Protein AF-A0A4U5MK35-F1 (afdb_monomer_lite)

Foldseek 3Di:
DDKDWDQDDWAFFADFDDAPDAPWDKDKDFLDDGGDTDHDSPDPSGTIIIDTDDPDPVSSVVSVVSRHVPTDTDGDRD

Sequence (78 aa):
MCYMWFPQKKGFVRKLTDLPNSESSIEADWLLPVGSETKDCESLTFFPYFAVRNEDREKLHMDIACIADNWRPEISEQ

Radius of gyration: 13.03 Å; chains: 1; bounding box: 32×20×32 Å

pLDDT: mean 78.37, std 9.93, range [57.31, 94.38]

Organism: Steinernema carpocapsae (NCBI:txid34508)

Structure (mmCIF, N/CA/C/O backbone):
data_AF-A0A4U5MK35-F1
#
_entry.id   AF-A0A4U5MK35-F1
#
loop_
_atom_site.group_PDB
_atom_site.id
_atom_site.type_symbol
_atom_site.label_atom_id
_atom_site.label_alt_id
_atom_site.label_comp_id
_atom_site.label_asym_id
_atom_site.label_entity_id
_atom_site.label_seq_id
_atom_site.pdbx_PDB_ins_code
_atom_site.Cartn_x
_atom_site.Cartn_y
_atom_site.Cartn_z
_atom_site.occupancy
_atom_site.B_iso_or_equiv
_atom_site.auth_seq_id
_atom_site.auth_comp_id
_atom_site.auth_asym_id
_atom_site.auth_atom_id
_atom_site.pdbx_PDB_model_num
ATOM 1 N N . MET A 1 1 ? -13.100 5.853 5.254 1.00 59.88 1 MET A N 1
ATOM 2 C CA . MET A 1 1 ? -12.156 5.359 4.231 1.00 59.88 1 MET A CA 1
ATOM 3 C C . MET A 1 1 ? -11.145 6.457 3.974 1.00 59.88 1 MET A C 1
ATOM 5 O O . MET A 1 1 ? -11.562 7.589 3.757 1.00 59.88 1 MET A O 1
ATOM 9 N N . CYS A 1 2 ? -9.858 6.147 4.092 1.00 66.12 2 CYS A N 1
ATOM 10 C CA . CYS A 1 2 ? -8.766 7.078 3.820 1.00 66.12 2 CYS A CA 1
ATOM 11 C C . CYS A 1 2 ? -7.931 6.548 2.654 1.00 66.12 2 CYS A C 1
ATOM 13 O O . CYS A 1 2 ? -7.864 5.334 2.469 1.00 66.12 2 CYS A O 1
ATOM 15 N N . TYR A 1 3 ? -7.326 7.466 1.905 1.00 66.19 3 TYR A N 1
ATOM 16 C CA . TYR A 1 3 ? -6.529 7.192 0.719 1.00 66.19 3 TYR A CA 1
ATOM 17 C C . TYR A 1 3 ? -5.122 7.743 0.933 1.00 66.19 3 TYR A C 1
ATOM 19 O O . TYR A 1 3 ? -4.970 8.919 1.266 1.00 66.19 3 TYR A O 1
ATOM 27 N N . MET A 1 4 ? -4.107 6.902 0.745 1.00 69.69 4 MET A N 1
ATOM 28 C CA . MET A 1 4 ? -2.697 7.275 0.898 1.00 69.69 4 MET A CA 1
ATOM 29 C C . MET A 1 4 ? -1.953 7.163 -0.430 1.00 69.69 4 MET A C 1
ATOM 31 O O . MET A 1 4 ? -2.272 6.298 -1.243 1.00 69.69 4 MET A O 1
ATOM 35 N N . TRP A 1 5 ? -0.947 8.020 -0.618 1.00 67.62 5 TRP A N 1
ATOM 36 C CA . TRP A 1 5 ? -0.040 8.019 -1.766 1.00 67.62 5 TRP A CA 1
ATOM 37 C C . TRP A 1 5 ? 1.409 8.175 -1.282 1.00 67.62 5 TRP A C 1
ATOM 39 O O . TRP A 1 5 ? 1.659 8.821 -0.265 1.00 67.62 5 TRP A O 1
ATOM 49 N N . PHE A 1 6 ? 2.364 7.580 -2.001 1.00 68.25 6 PHE A N 1
ATOM 50 C CA . PHE A 1 6 ? 3.773 7.522 -1.591 1.00 68.25 6 PHE A CA 1
ATOM 51 C C . PHE A 1 6 ? 4.699 7.989 -2.710 1.00 68.25 6 PHE A C 1
ATOM 53 O O . PHE A 1 6 ? 4.694 7.330 -3.747 1.00 68.25 6 PHE A O 1
ATOM 60 N N . PRO A 1 7 ? 5.558 9.009 -2.515 1.00 64.31 7 PRO A N 1
ATOM 61 C CA . PRO A 1 7 ? 6.558 9.406 -3.508 1.00 64.31 7 PRO A CA 1
ATOM 62 C C . PRO A 1 7 ? 7.399 8.207 -3.970 1.00 64.31 7 PRO A C 1
ATOM 64 O O . PRO A 1 7 ? 7.928 7.460 -3.145 1.00 64.31 7 PRO A O 1
ATOM 67 N N . GLN A 1 8 ? 7.516 8.011 -5.284 1.00 67.94 8 GLN A N 1
ATOM 68 C CA . GLN A 1 8 ? 8.230 6.876 -5.875 1.00 67.94 8 GLN A CA 1
ATOM 69 C C . GLN A 1 8 ? 9.575 7.330 -6.438 1.00 67.94 8 GLN A C 1
ATOM 71 O O . GLN A 1 8 ? 9.679 8.403 -7.030 1.00 67.94 8 GLN A O 1
ATOM 76 N N . LYS A 1 9 ? 10.611 6.498 -6.290 1.00 71.56 9 LYS A N 1
ATOM 77 C CA . LYS A 1 9 ? 11.851 6.666 -7.059 1.00 71.56 9 LYS A CA 1
ATOM 78 C C . LYS A 1 9 ? 11.593 6.327 -8.529 1.00 71.56 9 LYS A C 1
ATOM 80 O O . LYS A 1 9 ? 10.668 5.575 -8.844 1.00 71.56 9 LYS A O 1
ATOM 85 N N . LYS A 1 10 ? 12.435 6.854 -9.417 1.00 77.69 10 LYS A N 1
ATOM 86 C CA . LYS A 1 10 ? 12.469 6.435 -10.820 1.00 77.69 10 LYS A CA 1
ATOM 87 C C . LYS A 1 10 ? 12.946 4.981 -10.910 1.00 77.69 10 LYS A C 1
ATOM 89 O O . LYS A 1 10 ? 13.922 4.630 -10.250 1.00 77.69 10 LYS A O 1
ATOM 94 N N . GLY A 1 11 ? 12.283 4.153 -11.709 1.00 80.19 11 GLY A N 1
ATOM 95 C CA . GLY A 1 11 ? 12.691 2.766 -11.942 1.00 80.19 11 GLY A CA 1
ATOM 96 C C . GLY A 1 11 ? 11.526 1.849 -12.297 1.00 80.19 11 GLY A C 1
ATOM 97 O O . GLY A 1 11 ? 10.485 2.294 -12.759 1.00 80.19 11 GLY A O 1
ATOM 98 N N . PHE A 1 12 ? 11.700 0.550 -12.084 1.00 80.94 12 PHE A N 1
ATOM 99 C CA . PHE A 1 12 ? 10.684 -0.459 -12.383 1.00 80.94 12 PHE A CA 1
ATOM 100 C C . PHE A 1 12 ? 10.034 -0.988 -11.110 1.00 80.94 12 PHE A C 1
ATOM 102 O O . PHE A 1 12 ? 10.736 -1.395 -10.178 1.00 80.94 12 PHE A O 1
ATOM 109 N N . VAL A 1 13 ? 8.698 -1.037 -11.092 1.00 79.25 13 VAL A N 1
ATOM 110 C CA . VAL A 1 13 ? 7.926 -1.638 -9.995 1.00 79.25 13 VAL A CA 1
ATOM 111 C C . VAL A 1 13 ? 8.174 -3.143 -9.977 1.00 79.25 13 VAL A C 1
ATOM 113 O O . VAL A 1 13 ? 7.854 -3.834 -10.945 1.00 79.25 13 VAL A O 1
ATOM 116 N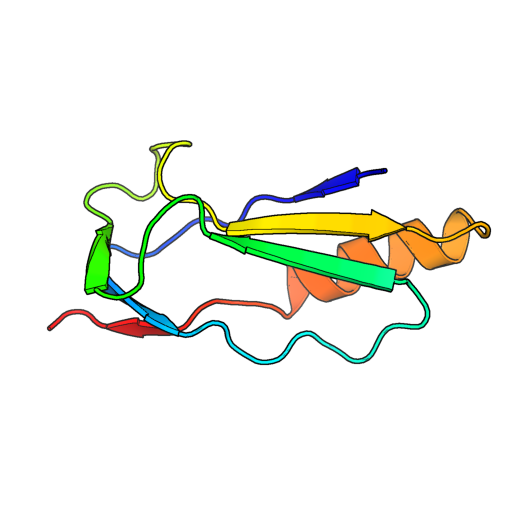 N . ARG A 1 14 ? 8.724 -3.671 -8.880 1.00 78.50 14 ARG A N 1
ATOM 117 C CA . ARG A 1 14 ? 9.005 -5.110 -8.751 1.00 78.50 14 ARG A CA 1
ATOM 118 C C . ARG A 1 14 ? 7.956 -5.848 -7.948 1.00 78.50 14 ARG A C 1
ATOM 120 O O . ARG A 1 14 ? 7.517 -6.913 -8.371 1.00 78.50 14 ARG A O 1
ATOM 127 N N . LYS A 1 15 ? 7.568 -5.301 -6.797 1.00 76.44 15 LYS A N 1
ATOM 128 C CA . LYS A 1 15 ? 6.573 -5.912 -5.909 1.00 76.44 15 LYS A CA 1
ATOM 129 C C . LYS A 1 15 ? 6.067 -4.933 -4.854 1.00 76.44 15 LYS A C 1
ATOM 131 O O . LYS A 1 15 ? 6.733 -3.949 -4.523 1.00 76.44 15 LYS A O 1
ATOM 136 N N . LEU A 1 16 ? 4.906 -5.268 -4.291 1.00 72.19 16 LEU A N 1
ATOM 137 C CA . LEU A 1 16 ? 4.495 -4.772 -2.981 1.00 72.19 16 LEU A CA 1
ATOM 138 C C . LEU A 1 16 ? 5.408 -5.390 -1.919 1.00 72.19 16 LEU A C 1
ATOM 140 O O . LEU A 1 16 ? 5.672 -6.592 -1.945 1.00 72.19 16 LEU A O 1
ATOM 144 N N . THR A 1 17 ? 5.906 -4.560 -1.013 1.00 73.56 17 THR A N 1
ATOM 145 C CA . THR A 1 17 ? 6.477 -5.022 0.252 1.00 73.56 17 THR A CA 1
ATOM 146 C C . THR A 1 17 ? 5.344 -5.294 1.230 1.00 73.56 17 THR A C 1
ATOM 148 O O . THR A 1 17 ? 4.248 -4.738 1.088 1.00 73.56 17 THR A O 1
ATOM 151 N N . ASP A 1 18 ? 5.604 -6.157 2.205 1.00 81.56 18 ASP A N 1
ATOM 152 C CA . ASP A 1 18 ? 4.614 -6.490 3.220 1.00 81.56 18 ASP A CA 1
ATOM 153 C C . ASP A 1 18 ? 4.163 -5.226 3.961 1.00 81.56 18 ASP A C 1
ATOM 155 O O . ASP A 1 18 ? 4.967 -4.354 4.309 1.00 81.56 18 ASP A O 1
ATOM 159 N N . LEU A 1 19 ? 2.853 -5.114 4.168 1.00 80.50 19 LEU A N 1
ATOM 160 C CA . LEU A 1 19 ? 2.288 -4.042 4.975 1.00 80.50 19 LEU A CA 1
ATOM 161 C C . LEU A 1 19 ? 2.657 -4.256 6.447 1.00 80.50 19 LEU A C 1
ATOM 163 O O . LEU A 1 19 ? 2.766 -5.403 6.888 1.00 80.50 19 LEU A O 1
ATOM 167 N N . PRO A 1 20 ? 2.842 -3.175 7.224 1.00 81.56 20 PRO A N 1
ATOM 168 C CA . PRO A 1 20 ? 3.031 -3.315 8.658 1.00 81.56 20 PRO A CA 1
ATOM 169 C C . PRO A 1 20 ? 1.809 -4.000 9.282 1.00 81.56 20 PRO A C 1
ATOM 171 O O . PRO A 1 20 ? 0.678 -3.813 8.828 1.00 81.56 20 PRO A O 1
ATOM 174 N N . ASN A 1 21 ? 2.040 -4.777 10.343 1.00 82.12 21 ASN A N 1
ATOM 175 C CA . ASN A 1 21 ? 0.950 -5.356 11.124 1.00 82.12 21 ASN A CA 1
ATOM 176 C C . ASN A 1 21 ? 0.024 -4.237 11.614 1.00 82.12 21 ASN A C 1
ATOM 178 O O . ASN A 1 21 ? 0.487 -3.252 12.189 1.00 82.12 21 ASN A O 1
ATOM 182 N N . SER A 1 22 ? -1.272 -4.409 11.383 1.00 83.81 22 SER A N 1
ATOM 183 C CA . SER A 1 22 ? -2.297 -3.409 11.657 1.00 83.81 22 SER A CA 1
ATOM 184 C C . SER A 1 22 ? -3.563 -4.099 12.155 1.00 83.81 22 SER A C 1
ATOM 186 O O . SER A 1 22 ? -3.870 -5.221 11.748 1.00 83.81 22 SER A O 1
ATOM 188 N N . GLU A 1 23 ? -4.292 -3.430 13.048 1.00 86.38 23 GLU A N 1
ATOM 189 C CA . GLU A 1 23 ? -5.628 -3.866 13.475 1.00 86.38 23 GLU A CA 1
ATOM 190 C C . GLU A 1 23 ? -6.721 -3.422 12.489 1.00 86.38 23 GLU A C 1
ATOM 192 O O . GLU A 1 23 ? -7.861 -3.883 12.564 1.00 86.38 23 GLU A O 1
ATOM 197 N N . SER A 1 24 ? -6.388 -2.521 11.565 1.00 87.31 24 SER A N 1
ATOM 198 C CA . SER A 1 24 ? -7.268 -2.072 10.495 1.00 87.31 24 SER A CA 1
ATOM 199 C C . SER A 1 24 ? -7.267 -3.049 9.322 1.00 87.31 24 SER A C 1
ATOM 201 O O . SER A 1 24 ? -6.257 -3.655 8.971 1.00 87.31 24 SER A O 1
ATOM 203 N N . SER A 1 25 ? -8.407 -3.144 8.640 1.00 88.62 25 SER A N 1
ATOM 204 C CA . SER A 1 25 ? -8.475 -3.825 7.349 1.00 88.62 25 SER A CA 1
ATOM 205 C C . SER A 1 25 ? -7.823 -2.941 6.290 1.00 88.62 25 SER A C 1
ATOM 207 O O . SER A 1 25 ? -8.258 -1.801 6.096 1.00 88.62 25 SER A O 1
ATOM 209 N N . ILE A 1 26 ? -6.815 -3.466 5.591 1.00 87.06 26 ILE A N 1
ATOM 210 C CA . ILE A 1 26 ? -6.087 -2.748 4.541 1.00 87.06 26 ILE A CA 1
ATOM 211 C C . ILE A 1 26 ? -6.238 -3.500 3.219 1.00 87.06 26 ILE A C 1
ATOM 213 O O . ILE A 1 26 ? -5.847 -4.658 3.104 1.00 87.06 26 ILE A O 1
ATOM 217 N N . GLU A 1 27 ? -6.784 -2.822 2.215 1.00 85.00 27 GLU A N 1
ATOM 218 C CA . GLU A 1 27 ? -6.757 -3.253 0.815 1.00 85.00 27 GLU A CA 1
ATOM 219 C C . GLU A 1 27 ? -5.701 -2.411 0.083 1.00 85.00 27 GLU A C 1
ATOM 221 O O . GLU A 1 27 ? -5.668 -1.189 0.257 1.00 85.00 27 GLU A O 1
ATOM 226 N N . ALA A 1 28 ? -4.829 -3.048 -0.702 1.00 79.62 28 ALA A N 1
ATOM 227 C CA . ALA A 1 28 ? -3.740 -2.390 -1.419 1.00 79.62 28 ALA A CA 1
ATOM 228 C C . ALA A 1 28 ? -3.763 -2.764 -2.902 1.00 79.62 28 ALA A C 1
ATOM 230 O O . ALA A 1 28 ? -3.647 -3.940 -3.236 1.00 79.62 28 ALA A O 1
ATOM 231 N N . ASP A 1 29 ? -3.842 -1.761 -3.772 1.00 76.19 29 ASP A N 1
ATOM 232 C CA . ASP A 1 29 ? -3.868 -1.934 -5.222 1.00 76.19 29 ASP A CA 1
ATOM 233 C C . ASP A 1 29 ? -2.836 -1.031 -5.889 1.00 76.19 29 ASP A C 1
ATOM 235 O O . ASP A 1 29 ? -2.694 0.140 -5.545 1.00 76.19 29 ASP A O 1
ATOM 239 N N . TRP A 1 30 ? -2.126 -1.541 -6.893 1.00 71.94 30 TRP A N 1
ATOM 240 C CA . TRP A 1 30 ? -1.365 -0.663 -7.774 1.00 71.94 30 TRP A CA 1
ATOM 241 C C . TRP A 1 30 ? -2.243 -0.167 -8.908 1.00 71.94 30 TRP A C 1
ATOM 243 O O . TRP A 1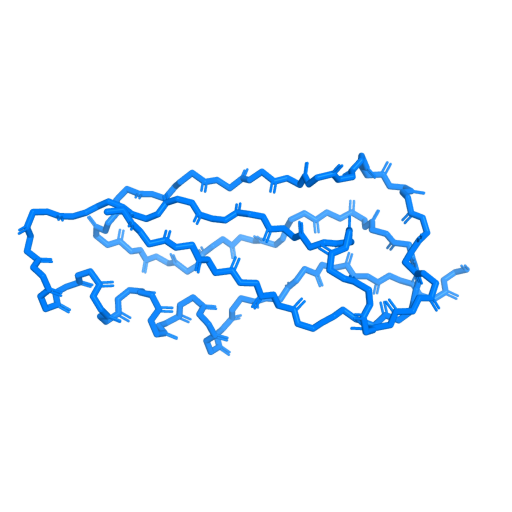 30 ? -2.905 -0.950 -9.585 1.00 71.94 30 TRP A O 1
ATOM 253 N N . LEU A 1 31 ? -2.136 1.125 -9.209 1.00 72.25 31 LEU A N 1
ATOM 254 C CA . LEU A 1 31 ? -2.675 1.664 -10.455 1.00 72.25 31 LEU A CA 1
ATOM 255 C C . LEU A 1 31 ? -1.887 1.183 -11.689 1.00 72.25 31 LEU A C 1
ATOM 257 O O . LEU A 1 31 ? -2.377 1.301 -12.811 1.00 72.25 31 LEU A O 1
ATOM 261 N N . LEU A 1 32 ? -0.688 0.618 -11.492 1.00 70.44 32 LEU A N 1
ATOM 262 C CA . LEU A 1 32 ? 0.175 0.095 -12.548 1.00 70.44 32 LEU A CA 1
ATOM 263 C C . LEU A 1 32 ? 0.556 -1.374 -12.325 1.00 70.44 32 LEU A C 1
ATOM 265 O O . LEU A 1 32 ? 0.874 -1.770 -11.206 1.00 70.44 32 LEU A O 1
ATOM 269 N N . PRO A 1 33 ? 0.607 -2.191 -13.387 1.00 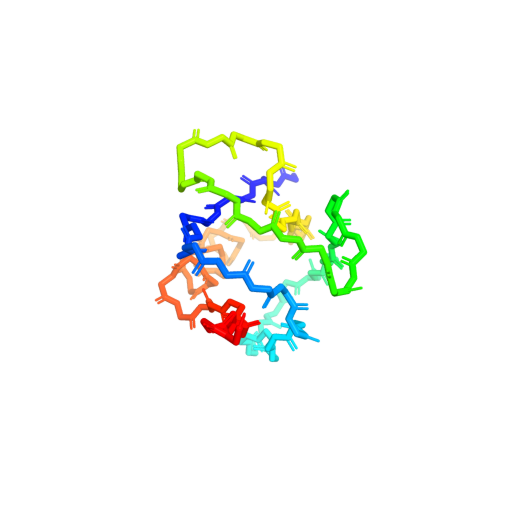75.25 33 PRO A N 1
ATOM 270 C CA . PRO A 1 33 ? 1.069 -3.565 -13.271 1.00 75.25 33 PRO A CA 1
ATOM 271 C C . PRO A 1 33 ? 2.558 -3.631 -12.896 1.00 75.25 33 PRO A C 1
ATOM 273 O O . PRO A 1 33 ? 3.352 -2.755 -13.256 1.00 75.25 33 PRO A O 1
ATOM 276 N N . VAL A 1 34 ? 2.947 -4.711 -12.212 1.00 79.75 34 VAL A N 1
ATOM 277 C CA . VAL A 1 34 ? 4.355 -5.053 -11.951 1.00 79.75 34 VAL A CA 1
ATOM 278 C C . VAL A 1 34 ? 5.146 -5.036 -13.263 1.00 79.75 34 VAL A C 1
ATOM 280 O O . VAL A 1 34 ? 4.687 -5.552 -14.280 1.00 79.75 34 VAL A O 1
ATOM 283 N N . GLY A 1 35 ? 6.336 -4.434 -13.240 1.00 76.88 35 GLY A N 1
ATOM 284 C CA . GLY A 1 35 ? 7.176 -4.217 -14.419 1.00 76.88 35 GLY A CA 1
ATOM 285 C C . GLY A 1 35 ? 6.933 -2.888 -15.138 1.00 76.88 35 GLY A C 1
ATOM 286 O O . GLY A 1 35 ? 7.637 -2.595 -16.099 1.00 76.8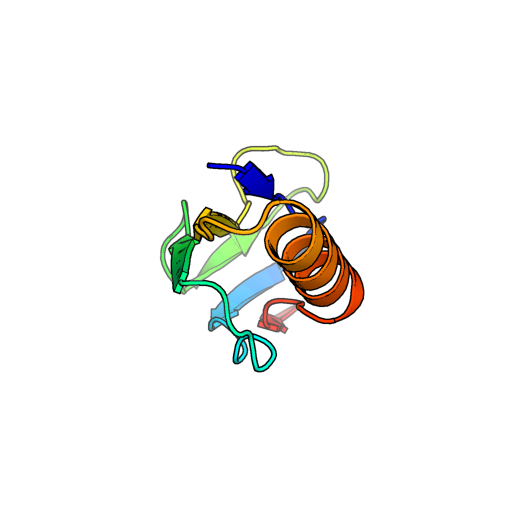8 35 GLY A O 1
ATOM 287 N N . SER A 1 36 ? 5.984 -2.065 -14.682 1.00 79.94 36 SER A N 1
ATOM 288 C CA . SER A 1 36 ? 5.819 -0.702 -15.198 1.00 79.94 36 SER A CA 1
ATOM 289 C C . SER A 1 36 ? 6.982 0.203 -14.783 1.00 79.94 36 SER A C 1
ATOM 291 O O . SER A 1 36 ? 7.491 0.099 -13.664 1.00 79.94 36 SER A O 1
ATOM 293 N N . GLU A 1 37 ? 7.375 1.106 -15.683 1.00 81.25 37 GLU A N 1
ATOM 294 C CA . GLU A 1 37 ? 8.410 2.117 -15.448 1.00 81.25 37 GLU A CA 1
ATOM 295 C C . GLU A 1 37 ? 7.800 3.370 -14.797 1.00 81.25 37 GLU A C 1
ATOM 297 O O . GLU A 1 37 ? 6.917 4.018 -15.366 1.00 81.25 37 GLU A O 1
ATOM 302 N N . THR A 1 38 ? 8.293 3.740 -13.618 1.00 78.56 38 THR A N 1
ATOM 303 C CA . THR A 1 38 ? 8.039 5.028 -12.974 1.00 78.56 38 THR A CA 1
ATOM 304 C C . THR A 1 38 ? 9.060 6.034 -13.504 1.00 78.56 38 THR A C 1
ATOM 306 O O . THR A 1 38 ? 10.248 5.953 -13.195 1.00 78.56 38 THR A O 1
ATOM 309 N N . LYS A 1 39 ? 8.624 6.966 -14.361 1.00 72.12 39 LYS A N 1
ATOM 310 C CA . LYS A 1 39 ? 9.525 7.928 -15.030 1.00 72.12 39 LYS A CA 1
ATOM 311 C C . LYS A 1 39 ? 9.772 9.196 -14.220 1.00 72.12 39 LYS A C 1
ATOM 313 O O . LYS A 1 39 ? 10.904 9.672 -14.212 1.00 72.12 39 LYS A O 1
ATOM 318 N N . ASP A 1 40 ? 8.743 9.664 -13.516 1.00 68.06 40 ASP A N 1
ATOM 319 C CA . ASP A 1 40 ? 8.760 10.883 -12.710 1.00 68.06 40 ASP A CA 1
ATOM 320 C C . ASP A 1 40 ? 8.173 10.617 -11.322 1.00 68.06 40 ASP A C 1
ATOM 322 O O . ASP A 1 40 ? 7.104 10.020 -11.187 1.00 68.06 40 ASP A O 1
ATOM 326 N N . CYS A 1 41 ? 8.860 11.100 -10.286 1.00 61.84 41 CYS A N 1
ATOM 327 C CA . CYS A 1 41 ? 8.411 11.024 -8.893 1.00 61.84 41 CYS A CA 1
ATOM 328 C C . CYS A 1 41 ? 7.228 11.960 -8.581 1.00 61.84 41 CYS A C 1
ATOM 330 O O . CYS A 1 41 ? 6.592 11.810 -7.538 1.00 61.84 41 CYS A O 1
ATOM 332 N N . GLU A 1 42 ? 6.936 12.911 -9.475 1.00 59.47 42 GLU A N 1
ATOM 333 C CA . GLU A 1 42 ? 5.910 13.949 -9.301 1.00 59.47 42 GLU A CA 1
ATOM 334 C C . GLU A 1 42 ? 4.550 13.575 -9.902 1.00 59.47 42 GLU A C 1
ATOM 336 O O . GLU A 1 42 ? 3.543 14.228 -9.626 1.00 59.47 42 GLU A O 1
ATOM 341 N N . SER A 1 43 ? 4.486 12.527 -10.725 1.00 61.25 43 SER A N 1
ATOM 342 C CA . SER A 1 43 ? 3.241 12.177 -11.395 1.00 61.25 43 SER A CA 1
ATOM 343 C C . SER A 1 43 ? 2.353 11.293 -10.514 1.00 61.25 43 SER A C 1
ATOM 345 O O . SER A 1 43 ? 2.686 10.156 -10.177 1.00 61.25 43 SER A O 1
ATOM 347 N N . LEU A 1 44 ? 1.164 11.824 -10.203 1.00 59.09 44 LEU A N 1
ATOM 348 C CA . LEU A 1 44 ? 0.087 11.170 -9.445 1.00 59.09 44 LEU A CA 1
ATOM 349 C C . LEU A 1 44 ? -0.396 9.836 -10.032 1.00 59.09 44 LEU A C 1
ATOM 351 O O . LEU A 1 44 ? -1.085 9.078 -9.356 1.00 59.09 44 LEU A O 1
ATOM 355 N N . THR A 1 45 ? -0.016 9.522 -11.270 1.00 57.66 45 THR A N 1
ATOM 356 C CA . THR A 1 45 ? -0.467 8.330 -11.996 1.00 57.66 45 THR A CA 1
ATOM 357 C C . THR A 1 45 ? 0.297 7.051 -11.629 1.00 57.66 45 THR A C 1
ATOM 359 O O . THR A 1 45 ? -0.127 5.970 -12.026 1.00 57.66 45 THR A O 1
ATOM 362 N N . PHE A 1 46 ? 1.401 7.146 -10.878 1.00 61.09 46 PHE A N 1
ATOM 363 C CA . PHE A 1 46 ? 2.314 6.020 -10.617 1.00 61.09 46 PHE A CA 1
ATOM 364 C C . PHE A 1 46 ? 2.187 5.415 -9.206 1.00 61.09 46 PHE A C 1
ATOM 366 O O . PHE A 1 46 ? 3.057 4.651 -8.783 1.00 61.09 46 PHE A O 1
ATOM 373 N N . PHE A 1 47 ? 1.136 5.761 -8.456 1.00 69.56 47 PHE A N 1
ATOM 374 C CA . PHE A 1 47 ? 1.076 5.495 -7.018 1.00 69.56 47 PHE A CA 1
ATOM 375 C C . PHE A 1 47 ? 0.279 4.235 -6.632 1.00 69.56 47 PHE A C 1
ATOM 377 O O . PHE A 1 47 ? -0.750 3.937 -7.244 1.00 69.56 47 PHE A O 1
ATOM 384 N N . PRO A 1 48 ? 0.733 3.497 -5.600 1.00 72.88 48 PRO A N 1
ATOM 385 C CA . PRO A 1 48 ? -0.064 2.468 -4.951 1.00 72.88 48 PRO A CA 1
ATOM 386 C C . PRO A 1 48 ? -1.188 3.123 -4.144 1.00 72.88 48 PRO A C 1
ATOM 388 O O . PRO A 1 48 ? -0.999 4.153 -3.494 1.00 72.88 48 PRO A O 1
ATOM 391 N N . TYR A 1 49 ? -2.357 2.509 -4.209 1.00 77.75 49 TYR A N 1
ATOM 392 C CA . TYR A 1 49 ? -3.585 2.902 -3.551 1.00 77.75 49 TYR A CA 1
ATOM 393 C C . TYR A 1 49 ? -3.812 2.010 -2.331 1.00 77.75 49 TYR A C 1
ATOM 395 O O . TYR A 1 49 ? -3.759 0.787 -2.437 1.00 77.75 49 TYR A O 1
ATOM 403 N N . PHE A 1 50 ? -4.112 2.623 -1.186 1.00 84.06 50 PHE A N 1
ATOM 404 C CA . PHE A 1 50 ? -4.483 1.911 0.036 1.00 84.06 50 PHE A CA 1
ATOM 405 C C . PHE A 1 50 ? -5.862 2.348 0.507 1.00 84.06 50 PHE A C 1
ATOM 407 O O . PHE A 1 50 ? -6.080 3.538 0.740 1.00 84.06 50 PHE A O 1
ATOM 414 N N . ALA A 1 51 ? -6.764 1.390 0.706 1.00 86.69 51 ALA A N 1
ATOM 415 C CA . ALA A 1 51 ? -8.017 1.600 1.415 1.00 86.69 51 ALA A CA 1
ATOM 416 C C . ALA A 1 51 ? -7.910 1.004 2.821 1.00 86.69 51 ALA A C 1
ATOM 418 O O . ALA A 1 51 ? -7.930 -0.211 3.001 1.00 86.69 51 ALA A O 1
ATOM 419 N N . VAL A 1 52 ? -7.824 1.885 3.821 1.00 89.06 52 VAL A N 1
ATOM 420 C CA . VAL A 1 52 ? -7.768 1.505 5.241 1.00 89.06 52 VAL A CA 1
ATOM 421 C C . VAL A 1 52 ? -9.138 1.715 5.887 1.00 89.06 52 VAL A C 1
ATOM 423 O O . VAL A 1 52 ? -9.763 2.778 5.730 1.00 89.06 52 VAL A O 1
ATOM 426 N N . ARG A 1 53 ? -9.629 0.693 6.596 1.00 90.75 53 ARG A N 1
ATOM 427 C CA . ARG A 1 53 ? -10.934 0.691 7.270 1.00 90.75 53 ARG A CA 1
ATOM 428 C C . ARG A 1 53 ? -10.797 0.222 8.721 1.00 90.75 53 ARG A C 1
ATOM 430 O O . ARG A 1 53 ? -10.264 -0.854 8.977 1.00 90.75 53 ARG A O 1
ATOM 437 N N . ASN A 1 54 ? -11.328 1.027 9.638 1.00 92.12 54 ASN A N 1
ATOM 438 C CA . ASN A 1 54 ? -11.481 0.719 11.059 1.00 92.12 54 ASN A CA 1
ATOM 439 C C . ASN A 1 54 ? -12.684 1.503 11.610 1.00 92.12 54 ASN A C 1
ATOM 441 O O . ASN A 1 54 ? -12.939 2.622 11.152 1.00 92.12 54 ASN A O 1
ATOM 445 N N . GLU A 1 55 ? -13.426 0.917 12.549 1.00 93.00 55 GLU A N 1
ATOM 446 C CA . GLU A 1 55 ? -14.533 1.590 13.246 1.00 93.00 55 GLU A CA 1
ATOM 447 C C . GLU A 1 55 ? -14.014 2.571 14.304 1.00 93.00 55 GLU A C 1
ATOM 449 O O . GLU A 1 55 ? -14.623 3.615 14.543 1.00 93.00 55 GLU A O 1
ATOM 454 N N . ASP A 1 56 ? -12.854 2.268 14.891 1.00 94.38 56 ASP A N 1
ATOM 455 C CA . ASP A 1 56 ? -12.149 3.154 15.803 1.00 94.38 56 ASP A CA 1
ATOM 456 C C . ASP A 1 56 ? -11.304 4.158 15.007 1.00 94.38 56 ASP A C 1
ATOM 458 O O . ASP A 1 56 ? -10.361 3.812 14.286 1.00 94.38 56 ASP A O 1
ATOM 462 N N . ARG A 1 57 ? -11.656 5.438 15.140 1.00 91.50 57 ARG A N 1
ATOM 463 C CA . ARG A 1 57 ? -11.009 6.530 14.412 1.00 91.50 57 ARG A CA 1
ATOM 464 C C . ARG A 1 57 ? -9.575 6.789 14.875 1.00 91.50 57 ARG A C 1
ATOM 466 O O . ARG A 1 57 ? -8.757 7.195 14.051 1.00 91.50 57 ARG A O 1
ATOM 473 N N . GLU A 1 58 ? -9.269 6.593 16.155 1.00 92.19 58 GLU A N 1
ATOM 474 C CA . GLU A 1 58 ? -7.911 6.798 16.667 1.00 92.19 58 GLU A CA 1
ATOM 475 C C . GLU A 1 58 ? -6.984 5.714 16.127 1.00 92.19 58 GLU A C 1
ATOM 477 O O . GLU A 1 58 ? -5.934 6.032 15.563 1.00 92.19 58 GLU A O 1
ATOM 482 N N . LYS A 1 59 ? -7.431 4.453 16.171 1.00 90.88 59 LYS A N 1
ATOM 483 C CA . LYS A 1 59 ? -6.698 3.329 15.571 1.00 90.88 59 LYS A CA 1
ATOM 484 C C . LYS A 1 59 ? -6.515 3.496 14.069 1.00 90.88 59 LYS A C 1
ATOM 486 O O . LYS A 1 59 ? -5.411 3.302 13.570 1.00 90.88 59 LYS A O 1
ATOM 491 N N . LEU A 1 60 ? -7.556 3.943 13.359 1.00 91.12 60 LEU A N 1
ATOM 492 C CA . LEU A 1 60 ? -7.466 4.238 11.929 1.00 91.12 60 LEU A CA 1
ATOM 493 C C . LEU A 1 60 ? -6.338 5.233 11.628 1.00 91.12 60 LEU A C 1
ATOM 495 O O . LEU A 1 60 ? -5.541 5.008 10.721 1.00 91.12 60 LEU A O 1
ATOM 499 N N . HIS A 1 61 ? -6.271 6.341 12.370 1.00 90.31 61 HIS A N 1
ATOM 500 C CA . HIS A 1 61 ? -5.234 7.352 12.170 1.00 90.31 61 HIS A CA 1
ATOM 501 C C . HIS A 1 61 ? -3.837 6.835 12.531 1.00 90.31 61 HIS A C 1
ATOM 503 O O . HIS A 1 61 ? -2.886 7.134 11.810 1.00 90.31 61 HIS A O 1
ATOM 509 N N . MET A 1 62 ? -3.711 6.059 13.612 1.00 91.88 62 MET A N 1
ATOM 510 C CA . MET A 1 62 ? -2.439 5.446 14.002 1.00 91.88 62 MET A CA 1
ATOM 511 C C . MET A 1 62 ? -1.920 4.482 12.934 1.00 91.88 62 MET A C 1
ATOM 513 O O . MET A 1 62 ? -0.751 4.557 12.560 1.00 91.88 62 MET A O 1
ATOM 517 N N . ASP A 1 63 ? -2.786 3.623 12.400 1.00 91.00 63 ASP A N 1
ATOM 518 C CA . ASP A 1 63 ? -2.417 2.657 11.366 1.00 91.00 63 ASP A CA 1
ATOM 519 C C . ASP A 1 63 ? -2.045 3.348 10.050 1.00 91.00 63 ASP A C 1
ATOM 521 O O . ASP A 1 63 ? -1.044 3.000 9.427 1.00 91.00 63 ASP A O 1
ATOM 525 N N . ILE A 1 64 ? -2.790 4.385 9.654 1.00 89.75 64 ILE A N 1
ATOM 526 C CA . ILE A 1 64 ? -2.455 5.228 8.495 1.00 89.75 64 ILE A CA 1
ATOM 527 C C . ILE A 1 64 ? -1.068 5.856 8.660 1.00 89.75 64 ILE A C 1
ATOM 529 O O . ILE A 1 64 ? -0.259 5.787 7.736 1.00 89.75 64 ILE A O 1
ATOM 533 N N . ALA A 1 65 ? -0.775 6.439 9.826 1.00 89.75 65 ALA A N 1
ATOM 534 C CA . ALA A 1 65 ? 0.535 7.024 10.102 1.00 89.75 65 ALA A CA 1
ATOM 535 C C . ALA A 1 65 ? 1.643 5.960 10.052 1.00 89.75 65 ALA A C 1
ATOM 537 O O . ALA A 1 65 ? 2.664 6.159 9.400 1.00 89.75 65 ALA A O 1
ATOM 538 N N . CYS A 1 66 ? 1.406 4.787 10.645 1.00 89.69 66 CYS A N 1
ATOM 539 C CA . CYS A 1 66 ? 2.344 3.669 10.612 1.00 89.69 66 CYS A CA 1
ATOM 540 C C . CYS A 1 66 ? 2.666 3.228 9.175 1.00 89.69 66 CYS A C 1
ATOM 542 O O . CYS A 1 66 ? 3.837 3.065 8.826 1.00 89.69 66 CYS A O 1
ATOM 544 N N . ILE A 1 67 ? 1.649 3.081 8.322 1.00 87.81 67 ILE A N 1
ATOM 545 C CA . ILE A 1 67 ? 1.829 2.722 6.910 1.00 87.81 67 ILE A CA 1
ATOM 546 C C . ILE A 1 67 ? 2.588 3.836 6.176 1.00 87.81 67 ILE A C 1
ATOM 548 O O . ILE A 1 67 ? 3.556 3.549 5.472 1.00 87.81 67 ILE A O 1
ATOM 552 N N . ALA A 1 68 ? 2.215 5.103 6.380 1.00 84.94 68 ALA A N 1
ATOM 553 C CA . ALA A 1 68 ? 2.885 6.258 5.780 1.00 84.94 68 ALA A CA 1
ATOM 554 C C . ALA A 1 68 ? 4.383 6.333 6.138 1.00 84.94 68 ALA A C 1
ATOM 556 O O . ALA A 1 68 ? 5.225 6.624 5.280 1.00 84.94 68 ALA A O 1
ATOM 557 N N . ASP A 1 69 ? 4.737 6.005 7.376 1.00 86.31 69 ASP A N 1
ATOM 558 C CA . ASP A 1 69 ? 6.111 6.103 7.862 1.00 86.31 69 ASP A CA 1
ATOM 559 C C . ASP A 1 69 ? 6.967 4.896 7.465 1.00 86.31 69 ASP A C 1
ATOM 561 O O . ASP A 1 69 ? 8.142 5.062 7.131 1.00 86.31 69 ASP A O 1
ATOM 565 N N . ASN A 1 70 ? 6.384 3.692 7.437 1.00 84.44 70 ASN A N 1
ATOM 566 C CA . ASN A 1 70 ? 7.153 2.447 7.349 1.00 84.44 70 ASN A CA 1
ATOM 567 C C . ASN A 1 70 ? 7.034 1.717 6.009 1.00 84.44 70 ASN A C 1
ATOM 569 O O . ASN A 1 70 ? 7.921 0.939 5.660 1.00 84.44 70 ASN A O 1
ATOM 573 N N . TRP A 1 71 ? 5.968 1.939 5.239 1.00 85.75 71 TRP A N 1
ATOM 574 C CA . TRP A 1 71 ? 5.757 1.191 4.005 1.00 85.75 71 TRP A CA 1
ATOM 575 C C . TRP A 1 71 ? 6.410 1.876 2.805 1.00 85.75 71 TRP A C 1
ATOM 577 O O . TRP A 1 71 ? 6.183 3.055 2.530 1.00 85.75 71 TRP A O 1
ATOM 587 N N . ARG A 1 72 ? 7.222 1.133 2.052 1.00 78.12 72 ARG A N 1
ATOM 588 C CA . ARG A 1 72 ? 7.822 1.588 0.790 1.00 78.12 72 ARG A CA 1
ATOM 589 C C . ARG A 1 72 ? 7.821 0.431 -0.202 1.00 78.12 72 ARG A C 1
ATOM 591 O O . ARG A 1 72 ? 8.263 -0.655 0.172 1.00 78.12 72 ARG A O 1
ATOM 598 N N . PRO A 1 73 ? 7.389 0.632 -1.451 1.00 77.38 73 PRO A N 1
ATOM 599 C CA . PRO A 1 73 ? 7.423 -0.426 -2.449 1.00 77.38 73 PRO A CA 1
ATOM 600 C C . PRO A 1 73 ? 8.847 -0.704 -2.926 1.00 77.38 73 PRO A C 1
ATOM 602 O O . PRO A 1 73 ? 9.735 0.146 -2.825 1.00 77.38 73 PRO A O 1
ATOM 605 N N . GLU A 1 74 ? 9.055 -1.889 -3.498 1.00 79.56 74 GLU A N 1
ATOM 606 C CA . GLU A 1 74 ? 10.349 -2.238 -4.079 1.00 79.56 74 GLU A CA 1
ATOM 607 C C . GLU A 1 74 ? 10.431 -1.747 -5.529 1.00 79.56 74 GLU A C 1
ATOM 609 O O . GLU A 1 74 ? 9.734 -2.247 -6.420 1.00 79.56 74 GLU A O 1
ATOM 614 N N . ILE A 1 75 ? 11.309 -0.766 -5.750 1.00 78.94 75 ILE A N 1
ATOM 615 C CA . ILE A 1 75 ? 11.617 -0.187 -7.059 1.00 78.94 75 ILE A CA 1
ATOM 616 C C . ILE A 1 75 ? 13.091 -0.437 -7.359 1.00 78.94 75 ILE A C 1
ATOM 618 O O . ILE A 1 75 ? 13.952 -0.1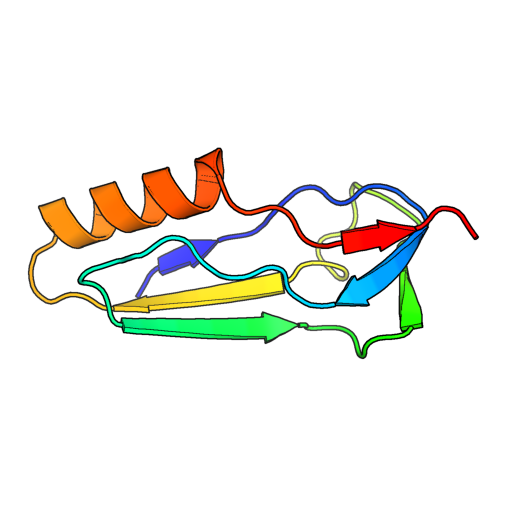54 -6.524 1.00 78.94 75 ILE A O 1
ATOM 622 N N . SER A 1 76 ? 13.385 -0.940 -8.556 1.00 80.19 76 SER A N 1
ATOM 623 C CA . SER A 1 76 ? 14.759 -1.172 -9.015 1.00 80.19 76 SER A CA 1
ATOM 624 C C . SER A 1 76 ? 15.134 -0.228 -10.154 1.00 80.19 76 SER A C 1
ATOM 626 O O . SER A 1 76 ? 14.334 -0.069 -11.076 1.00 80.19 76 SER A O 1
ATOM 628 N N . GLU A 1 77 ? 16.367 0.272 -10.160 1.00 67.06 77 GLU A N 1
ATOM 629 C CA . GLU A 1 77 ? 16.939 1.110 -11.232 1.00 67.06 77 GLU A CA 1
ATOM 630 C C . GLU A 1 77 ? 17.442 0.315 -12.460 1.00 67.06 77 GLU A C 1
ATOM 632 O O . GLU A 1 77 ? 18.252 0.844 -13.213 1.00 67.06 77 GLU A O 1
ATOM 637 N N . GLN A 1 78 ? 17.022 -0.949 -12.642 1.00 57.31 78 GLN A N 1
ATOM 638 C CA . GLN A 1 78 ? 17.462 -1.774 -13.786 1.00 57.31 78 GLN A CA 1
ATOM 639 C C . GLN A 1 78 ? 17.247 -1.084 -15.130 1.00 57.31 78 GLN A C 1
ATOM 641 O O . GLN A 1 78 ? 16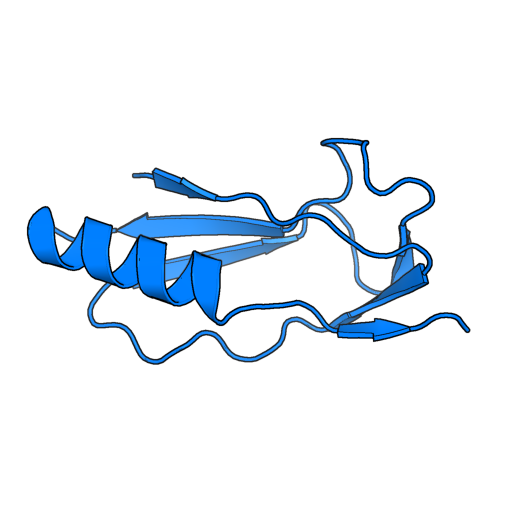.147 -0.522 -15.307 1.00 57.31 78 GLN A O 1
#

Secondary structure (DSSP, 8-state):
-EEE-----SEEEEEPPPPPP-SSEEEEEESS-TT-EE--TT-GGGPEEEEEE-SSHHHHHHHHHHHHHH---EEE--